Protein AF-A0A0G0XY06-F1 (afdb_monomer)

Structure (mmCIF, N/CA/C/O backbone):
data_AF-A0A0G0XY06-F1
#
_entry.id   AF-A0A0G0XY06-F1
#
loop_
_atom_site.group_PDB
_atom_site.id
_atom_site.type_symbol
_atom_site.label_atom_id
_atom_site.label_alt_id
_atom_site.label_comp_id
_atom_site.label_asym_id
_atom_site.label_entity_id
_atom_site.label_seq_id
_atom_site.pdbx_PDB_ins_code
_atom_site.Cartn_x
_atom_site.Cartn_y
_atom_site.Cartn_z
_atom_site.occupancy
_atom_site.B_iso_or_equiv
_atom_site.auth_seq_id
_atom_site.auth_comp_id
_atom_site.auth_asym_id
_atom_site.auth_atom_id
_atom_site.pdbx_PDB_model_num
ATOM 1 N N . MET A 1 1 ? 9.908 -2.196 -22.604 1.00 60.44 1 MET A N 1
ATOM 2 C CA . MET A 1 1 ? 10.368 -0.870 -22.140 1.00 60.44 1 MET A CA 1
ATOM 3 C C . MET A 1 1 ? 9.508 0.286 -22.658 1.00 60.44 1 MET A C 1
ATOM 5 O O . MET A 1 1 ? 8.764 0.831 -21.857 1.00 60.44 1 MET A O 1
ATOM 9 N N . ALA A 1 2 ? 9.480 0.619 -23.960 1.00 75.31 2 ALA A N 1
ATOM 10 C CA . ALA A 1 2 ? 8.755 1.810 -24.459 1.00 75.31 2 ALA A CA 1
ATOM 11 C C . ALA A 1 2 ? 7.259 1.898 -24.063 1.00 75.31 2 ALA A C 1
ATOM 13 O O . ALA A 1 2 ? 6.782 2.961 -23.675 1.00 75.31 2 ALA A O 1
ATOM 14 N N . LYS A 1 3 ? 6.519 0.778 -24.092 1.00 86.31 3 LYS A N 1
ATOM 15 C CA . LYS A 1 3 ? 5.089 0.748 -23.719 1.00 86.31 3 LYS A CA 1
ATOM 16 C C . LYS A 1 3 ? 4.834 0.940 -22.215 1.00 86.31 3 LYS A C 1
ATOM 18 O O . LYS A 1 3 ? 3.839 1.554 -21.850 1.00 86.31 3 LYS A O 1
ATOM 23 N N . GLN A 1 4 ? 5.725 0.441 -21.354 1.00 83.62 4 GLN A N 1
ATOM 24 C CA . GLN A 1 4 ? 5.617 0.604 -19.895 1.00 83.62 4 GLN A CA 1
ATOM 25 C C . GLN A 1 4 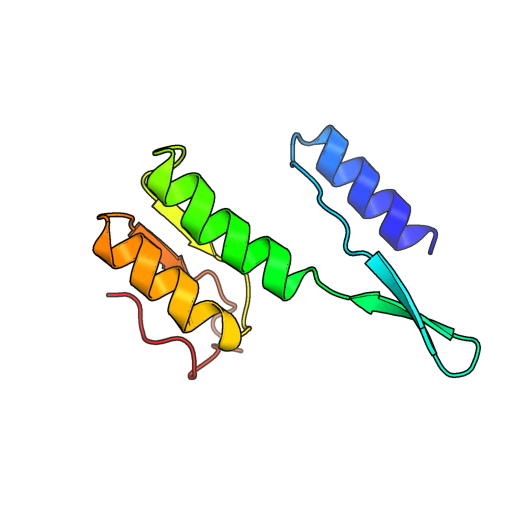? 5.910 2.049 -19.489 1.00 83.62 4 GLN A C 1
ATOM 27 O O . GLN A 1 4 ? 5.146 2.635 -18.729 1.00 83.62 4 GLN A O 1
ATOM 32 N N . GLN A 1 5 ? 6.955 2.646 -20.075 1.00 86.19 5 GLN A N 1
ATOM 33 C CA . GLN A 1 5 ? 7.282 4.058 -19.880 1.00 86.19 5 GLN A CA 1
ATOM 34 C C . GLN A 1 5 ? 6.106 4.955 -20.296 1.00 86.19 5 GLN A C 1
ATOM 36 O O . GLN A 1 5 ? 5.702 5.835 -19.545 1.00 86.19 5 GLN A O 1
ATOM 41 N N . ALA A 1 6 ? 5.510 4.680 -21.463 1.00 92.62 6 ALA A N 1
ATOM 42 C CA . ALA A 1 6 ? 4.363 5.430 -21.968 1.00 92.62 6 ALA A CA 1
ATOM 43 C C . ALA A 1 6 ? 3.137 5.336 -21.042 1.00 92.62 6 ALA A C 1
ATOM 45 O O . ALA A 1 6 ? 2.467 6.344 -20.816 1.00 92.62 6 ALA A O 1
ATOM 46 N N . LEU A 1 7 ? 2.858 4.153 -20.482 1.00 92.94 7 LEU A N 1
ATOM 47 C CA . LEU A 1 7 ? 1.787 3.978 -19.500 1.00 92.94 7 LEU A CA 1
ATOM 48 C C . LEU A 1 7 ? 2.060 4.777 -18.222 1.00 92.94 7 LEU A C 1
ATOM 50 O O . LEU A 1 7 ? 1.186 5.518 -17.783 1.00 92.94 7 LEU A O 1
ATOM 54 N N . ALA A 1 8 ? 3.266 4.670 -17.657 1.00 92.38 8 ALA A N 1
ATOM 55 C CA . ALA A 1 8 ? 3.636 5.397 -16.445 1.00 92.38 8 ALA A CA 1
ATOM 56 C C . ALA A 1 8 ? 3.515 6.915 -16.643 1.00 92.38 8 ALA A C 1
ATOM 58 O O . ALA A 1 8 ? 2.892 7.596 -15.833 1.00 92.38 8 ALA A O 1
ATOM 59 N N . THR A 1 9 ? 4.020 7.439 -17.764 1.00 93.75 9 THR A N 1
ATOM 60 C CA . THR A 1 9 ? 3.883 8.858 -18.113 1.00 93.75 9 THR A CA 1
ATOM 61 C C . THR A 1 9 ? 2.424 9.276 -18.262 1.00 93.75 9 THR A C 1
ATOM 63 O O . THR A 1 9 ? 2.055 10.364 -17.827 1.00 93.75 9 THR A O 1
ATOM 66 N N . ARG A 1 10 ? 1.577 8.439 -18.870 1.00 96.50 10 ARG A N 1
ATOM 67 C CA . ARG A 1 10 ? 0.146 8.735 -18.988 1.00 96.50 10 ARG A CA 1
ATOM 68 C C . ARG A 1 10 ? -0.523 8.805 -17.616 1.00 96.50 10 ARG A C 1
ATOM 70 O O . ARG A 1 10 ? -1.199 9.784 -17.342 1.00 96.50 10 ARG A O 1
ATOM 77 N N . LEU A 1 11 ? -0.287 7.822 -16.750 1.00 95.25 11 LEU A N 1
ATOM 78 C CA . LEU A 1 11 ? -0.857 7.806 -15.401 1.00 95.25 11 LEU A CA 1
ATOM 79 C C . LEU A 1 11 ? -0.391 9.012 -14.574 1.00 95.25 11 LEU A C 1
ATOM 81 O O . LEU A 1 11 ? -1.197 9.636 -13.894 1.00 95.25 11 LEU A O 1
ATOM 85 N N . GLN A 1 12 ? 0.879 9.406 -14.689 1.00 95.12 12 GLN A N 1
ATOM 86 C CA . GLN A 1 12 ? 1.374 10.634 -14.059 1.00 95.12 12 GLN A CA 1
ATOM 87 C C . GLN A 1 12 ? 0.628 11.880 -14.555 1.00 95.12 12 GLN A C 1
ATOM 89 O O . GLN A 1 12 ? 0.268 12.734 -13.749 1.00 95.12 12 GLN A O 1
ATOM 94 N N . LYS A 1 13 ? 0.361 11.984 -15.866 1.00 96.31 13 LYS A N 1
ATOM 95 C CA . LYS A 1 13 ? -0.433 13.088 -16.438 1.00 96.31 13 LYS A CA 1
ATOM 96 C C . LYS A 1 13 ? -1.883 13.083 -15.959 1.00 96.31 13 LYS A C 1
ATOM 98 O O . LYS A 1 13 ? -2.445 14.153 -15.762 1.00 96.31 13 LYS A O 1
ATOM 103 N N . ASP A 1 14 ? -2.448 11.901 -15.736 1.00 96.94 14 ASP A N 1
ATOM 104 C CA . ASP A 1 14 ? -3.797 11.722 -15.190 1.00 96.94 14 ASP A CA 1
ATOM 105 C C . ASP A 1 14 ? -3.848 11.972 -13.661 1.00 96.94 14 ASP A C 1
ATOM 107 O O . ASP A 1 14 ? -4.899 11.823 -13.042 1.00 96.94 14 ASP A O 1
ATOM 111 N N . GLY A 1 15 ? -2.729 12.375 -13.040 1.00 95.75 15 GLY A N 1
ATOM 112 C CA . GLY A 1 15 ? -2.650 12.775 -11.631 1.00 95.75 15 GLY A CA 1
ATOM 113 C C . GLY A 1 15 ? -2.310 11.646 -10.656 1.00 95.75 15 GLY A C 1
ATOM 114 O O . GLY A 1 15 ? -2.326 11.862 -9.445 1.00 95.75 15 GLY A O 1
ATOM 115 N N . PHE A 1 16 ? -1.980 10.449 -11.146 1.00 95.19 16 PHE A N 1
ATOM 116 C CA . PHE A 1 16 ? -1.583 9.341 -10.282 1.00 95.19 16 PHE A CA 1
ATOM 117 C C . PHE A 1 16 ? -0.161 9.534 -9.746 1.00 95.19 16 PHE A C 1
ATOM 119 O O . PHE A 1 16 ? 0.784 9.803 -10.494 1.00 95.19 16 PHE A O 1
ATOM 126 N N . THR A 1 17 ? 0.020 9.302 -8.446 1.00 94.12 17 THR A N 1
ATOM 127 C CA . THR A 1 17 ? 1.352 9.128 -7.860 1.00 94.12 17 THR A CA 1
ATOM 128 C C . THR A 1 17 ? 1.909 7.770 -8.275 1.00 94.12 17 THR A C 1
ATOM 130 O O . THR A 1 17 ? 1.371 6.732 -7.900 1.00 94.12 17 THR A O 1
ATOM 133 N N . ILE A 1 18 ? 3.004 7.778 -9.034 1.00 93.56 18 ILE A N 1
ATOM 134 C CA . ILE A 1 18 ? 3.728 6.563 -9.417 1.00 93.56 18 ILE A CA 1
ATOM 135 C C . ILE A 1 18 ? 4.956 6.413 -8.526 1.00 93.56 18 ILE A C 1
ATOM 137 O O . ILE A 1 18 ? 5.734 7.355 -8.376 1.00 93.56 18 ILE A O 1
ATOM 141 N N . GLN A 1 19 ? 5.132 5.222 -7.964 1.00 92.56 19 GLN A N 1
ATOM 142 C CA . GLN A 1 19 ? 6.321 4.835 -7.216 1.00 92.56 19 GLN A CA 1
ATOM 143 C C . GLN A 1 19 ? 6.956 3.623 -7.898 1.00 92.56 19 GLN A C 1
ATOM 145 O O . GLN A 1 19 ? 6.246 2.741 -8.380 1.00 92.56 19 GLN A O 1
ATOM 150 N N . PHE A 1 20 ? 8.284 3.623 -7.986 1.00 92.25 20 PHE A N 1
ATOM 151 C CA . PHE A 1 20 ? 9.056 2.560 -8.621 1.00 92.25 20 PHE A CA 1
ATOM 152 C C . PHE A 1 20 ? 9.815 1.766 -7.563 1.00 92.25 20 PHE A C 1
ATOM 154 O O . PHE A 1 20 ? 10.255 2.325 -6.552 1.00 92.25 20 PHE A O 1
ATOM 161 N N . GLY A 1 21 ? 9.993 0.473 -7.829 1.00 90.56 21 GLY A N 1
ATOM 162 C CA . GLY A 1 21 ? 10.884 -0.368 -7.045 1.00 90.56 21 GLY A CA 1
ATOM 163 C C . GLY A 1 21 ? 12.351 -0.054 -7.331 1.00 90.56 21 GLY A C 1
ATOM 164 O O . GLY A 1 21 ? 12.700 0.841 -8.105 1.00 90.56 21 GLY A O 1
ATOM 165 N N . TYR A 1 22 ? 13.237 -0.828 -6.716 1.00 89.00 22 TYR A N 1
ATOM 166 C CA . TYR A 1 22 ? 14.661 -0.772 -7.022 1.00 89.00 22 TYR A CA 1
ATOM 167 C C . TYR A 1 22 ? 15.043 -1.894 -7.986 1.00 89.00 22 TYR A C 1
ATOM 169 O O . TYR A 1 22 ? 14.436 -2.968 -8.010 1.00 89.00 22 TYR A O 1
ATOM 177 N N . LEU A 1 23 ? 16.064 -1.632 -8.802 1.00 90.31 23 LEU A N 1
ATOM 178 C CA . LEU A 1 23 ? 16.591 -2.605 -9.748 1.00 90.31 23 LEU A CA 1
ATOM 179 C C . LEU A 1 23 ? 17.648 -3.469 -9.066 1.00 90.31 23 LEU A C 1
ATOM 181 O O . LEU A 1 23 ? 18.697 -2.980 -8.649 1.00 90.31 23 LEU A O 1
ATOM 185 N N . LEU A 1 24 ? 17.387 -4.767 -9.009 1.00 88.12 24 LEU A N 1
ATOM 186 C CA . LEU A 1 24 ? 18.359 -5.780 -8.627 1.00 88.12 24 LEU A CA 1
ATOM 187 C C . LEU A 1 24 ? 18.920 -6.445 -9.880 1.00 88.12 24 LEU A C 1
ATOM 189 O O . LEU A 1 24 ? 18.167 -6.872 -10.756 1.00 88.12 24 LEU A O 1
ATOM 193 N N . LYS A 1 25 ? 20.249 -6.543 -9.960 1.00 88.06 25 LYS A N 1
ATOM 194 C CA . LYS A 1 25 ? 20.927 -7.301 -11.013 1.00 88.06 25 LYS A CA 1
ATOM 195 C C . LYS A 1 25 ? 21.126 -8.740 -10.543 1.00 88.06 25 LYS A C 1
ATOM 197 O O . LYS A 1 25 ? 21.775 -8.965 -9.527 1.00 88.06 25 LYS A O 1
ATOM 202 N N . SER A 1 26 ? 20.604 -9.698 -11.296 1.00 87.19 26 SER A N 1
ATOM 203 C CA . SER A 1 26 ? 20.807 -11.135 -11.088 1.00 87.19 26 SER A CA 1
ATOM 204 C C . SER A 1 26 ? 20.935 -11.793 -12.458 1.00 87.19 26 SER A C 1
ATOM 206 O O . SER A 1 26 ? 20.223 -11.410 -13.380 1.00 87.19 26 SER A O 1
ATOM 208 N N . ASP A 1 27 ? 21.907 -12.691 -12.631 1.00 80.69 27 ASP A N 1
ATOM 209 C CA . ASP A 1 27 ? 22.128 -13.444 -13.877 1.00 80.69 27 ASP A CA 1
ATOM 210 C C . ASP A 1 27 ? 22.134 -12.575 -15.150 1.00 80.69 27 ASP A C 1
ATOM 212 O O . ASP A 1 27 ? 21.521 -12.887 -16.166 1.00 80.69 27 ASP A O 1
ATOM 216 N N . ASN A 1 28 ? 22.835 -11.435 -15.087 1.00 86.44 28 ASN A N 1
ATOM 217 C CA . ASN A 1 28 ? 22.917 -10.427 -16.155 1.00 86.44 28 ASN A CA 1
ATOM 218 C C . ASN A 1 28 ? 21.593 -9.744 -16.552 1.00 86.44 28 ASN A C 1
ATOM 220 O O . ASN A 1 28 ? 21.582 -8.939 -17.483 1.00 86.44 28 ASN A O 1
ATOM 224 N N . HIS A 1 29 ? 20.504 -9.999 -15.832 1.00 83.56 29 HIS A N 1
ATOM 225 C CA . HIS A 1 29 ? 19.200 -9.385 -16.032 1.00 83.56 29 HIS A CA 1
ATOM 226 C C . HIS A 1 29 ? 18.875 -8.434 -14.870 1.00 83.56 29 HIS A C 1
ATOM 228 O O . HIS A 1 29 ? 19.285 -8.634 -13.725 1.00 83.56 29 HIS A O 1
ATOM 234 N N . TYR A 1 30 ? 18.157 -7.353 -15.176 1.00 84.50 30 TYR A N 1
ATOM 235 C CA . TYR A 1 30 ? 17.645 -6.429 -14.166 1.00 84.50 30 TYR A CA 1
ATOM 236 C C . TYR A 1 30 ? 16.203 -6.791 -13.830 1.00 84.50 30 TYR A C 1
ATOM 238 O O . TYR A 1 30 ? 15.361 -6.898 -14.723 1.00 84.50 30 TYR A O 1
ATOM 246 N N . HIS A 1 31 ? 15.924 -6.935 -12.540 1.00 83.62 31 HIS A N 1
ATOM 247 C CA . HIS A 1 31 ? 14.598 -7.213 -12.011 1.00 83.62 31 HIS A CA 1
ATOM 248 C C . HIS A 1 31 ? 14.183 -6.101 -11.055 1.00 83.62 31 HIS A C 1
ATOM 250 O O . HIS A 1 31 ? 14.954 -5.708 -10.180 1.00 83.62 31 HIS A O 1
ATOM 256 N N . GLU A 1 32 ? 12.960 -5.606 -11.214 1.00 86.81 32 GLU A N 1
ATOM 257 C CA . GLU A 1 32 ? 12.358 -4.708 -10.234 1.00 86.81 32 GLU A CA 1
ATOM 258 C C . GLU A 1 32 ? 11.948 -5.502 -8.988 1.00 86.81 32 GLU A C 1
ATOM 260 O O . GLU A 1 32 ? 11.384 -6.597 -9.086 1.00 86.81 32 GLU A O 1
ATOM 265 N N . LYS A 1 33 ? 12.260 -4.953 -7.814 1.00 88.75 33 LYS A N 1
ATOM 266 C CA . LYS A 1 33 ? 11.935 -5.526 -6.507 1.00 88.75 33 LYS A CA 1
ATOM 267 C C . LYS A 1 33 ? 11.503 -4.435 -5.525 1.00 88.75 33 LYS A C 1
ATOM 269 O O . LYS A 1 33 ? 11.804 -3.257 -5.710 1.00 88.75 33 LYS A O 1
ATOM 274 N N . GLY A 1 34 ? 10.806 -4.850 -4.467 1.00 90.25 34 GLY A N 1
ATOM 275 C CA . GLY A 1 34 ? 10.433 -4.000 -3.332 1.00 90.25 34 GLY A CA 1
ATOM 276 C C . GLY A 1 34 ? 9.139 -3.204 -3.488 1.00 90.25 34 GLY A C 1
ATOM 277 O O . GLY A 1 34 ? 8.806 -2.439 -2.587 1.00 90.25 34 GLY A O 1
ATOM 278 N N . VAL A 1 35 ? 8.413 -3.358 -4.600 1.00 92.44 35 VAL A N 1
ATOM 279 C CA . VAL A 1 35 ? 7.128 -2.669 -4.832 1.00 92.44 35 VAL A CA 1
ATOM 280 C C . VAL A 1 35 ? 6.043 -3.173 -3.870 1.00 92.44 35 VAL A C 1
ATOM 282 O O . VAL A 1 35 ? 5.243 -2.389 -3.369 1.00 92.44 35 VAL A O 1
ATOM 285 N N . ASP A 1 36 ? 6.060 -4.469 -3.572 1.00 91.88 36 ASP A N 1
ATOM 286 C CA . ASP A 1 36 ? 5.246 -5.156 -2.563 1.00 91.88 36 ASP A CA 1
ATOM 287 C C . ASP A 1 36 ? 5.448 -4.563 -1.160 1.00 91.88 36 ASP A C 1
ATOM 289 O O . ASP A 1 36 ? 4.498 -4.115 -0.513 1.00 91.88 36 ASP A O 1
ATOM 293 N N . VAL A 1 37 ? 6.707 -4.465 -0.727 1.00 94.56 37 VAL A N 1
ATOM 294 C CA . VAL A 1 37 ? 7.081 -3.880 0.568 1.00 94.56 37 VAL A CA 1
ATOM 295 C C . VAL A 1 37 ? 6.704 -2.402 0.623 1.00 94.56 37 VAL A C 1
ATOM 297 O O . VAL A 1 37 ? 6.159 -1.936 1.622 1.00 94.56 37 VAL A O 1
ATOM 300 N N . GLN A 1 38 ? 6.959 -1.656 -0.451 1.00 95.75 38 GLN A N 1
ATOM 301 C CA . GLN A 1 38 ? 6.619 -0.239 -0.530 1.00 95.75 38 GLN A CA 1
ATOM 302 C C . GLN A 1 38 ? 5.106 -0.012 -0.414 1.00 95.75 38 GLN A C 1
ATOM 304 O O . GLN A 1 38 ? 4.676 0.868 0.331 1.00 95.75 38 GLN A O 1
ATOM 309 N N . LEU A 1 39 ? 4.292 -0.836 -1.079 1.00 96.38 39 LEU A N 1
ATOM 310 C CA . LEU A 1 39 ? 2.838 -0.784 -0.965 1.00 96.38 39 LEU A CA 1
ATOM 311 C C . LEU A 1 39 ? 2.367 -1.083 0.466 1.00 96.38 39 LEU A C 1
ATOM 313 O O . LEU A 1 39 ? 1.560 -0.324 1.003 1.00 96.38 39 LEU A O 1
ATOM 317 N N . ALA A 1 40 ? 2.898 -2.130 1.106 1.00 96.94 40 ALA A N 1
ATOM 318 C CA . ALA A 1 40 ? 2.579 -2.461 2.496 1.00 96.94 40 ALA A CA 1
ATOM 319 C C . ALA A 1 40 ? 2.920 -1.309 3.458 1.00 96.94 40 ALA A C 1
ATOM 321 O O . ALA A 1 40 ? 2.098 -0.925 4.293 1.00 96.94 40 ALA A O 1
ATOM 322 N N . VAL A 1 41 ? 4.107 -0.710 3.304 1.00 97.38 41 VAL A N 1
ATOM 323 C CA . VAL A 1 41 ? 4.547 0.439 4.107 1.00 97.38 41 VAL A CA 1
ATOM 324 C C . VAL A 1 41 ? 3.637 1.644 3.889 1.00 97.38 41 VAL A C 1
ATOM 326 O O . VAL A 1 41 ? 3.254 2.282 4.866 1.00 97.38 41 VAL A O 1
ATOM 329 N N . ASN A 1 42 ? 3.247 1.945 2.648 1.00 97.12 42 ASN A N 1
ATOM 330 C CA . ASN A 1 42 ? 2.348 3.064 2.364 1.00 97.12 42 ASN A CA 1
ATOM 331 C C . ASN A 1 42 ? 0.974 2.871 3.003 1.00 97.12 42 ASN A C 1
ATOM 333 O O . ASN A 1 42 ? 0.467 3.804 3.617 1.00 97.12 42 ASN A O 1
ATOM 337 N N . ILE A 1 43 ? 0.394 1.666 2.914 1.00 97.31 43 ILE A N 1
ATOM 338 C CA . ILE A 1 43 ? -0.901 1.353 3.538 1.00 97.31 43 ILE A CA 1
ATOM 339 C C . ILE A 1 43 ? -0.862 1.704 5.029 1.00 97.31 43 ILE A C 1
ATOM 341 O O . ILE A 1 43 ? -1.742 2.419 5.506 1.00 97.31 43 ILE A O 1
ATOM 345 N N . VAL A 1 44 ? 0.168 1.250 5.747 1.00 97.94 44 VAL A N 1
ATOM 346 C CA . VAL A 1 44 ? 0.297 1.458 7.197 1.00 97.94 44 VAL A CA 1
ATOM 347 C C . VAL A 1 44 ? 0.647 2.909 7.528 1.00 97.94 44 VAL A C 1
ATOM 349 O O .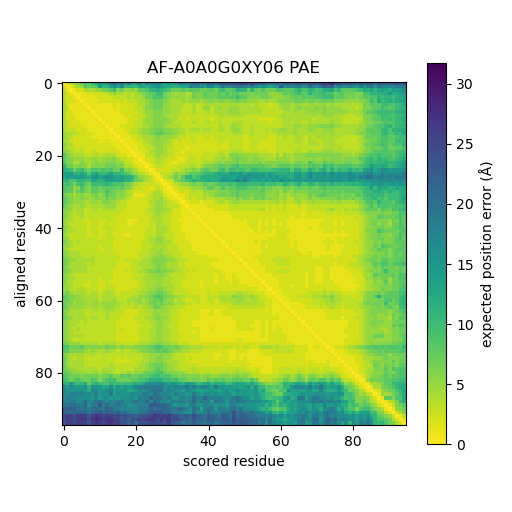 VAL A 1 44 ? -0.017 3.537 8.352 1.00 97.94 44 VAL A O 1
ATOM 352 N N . LYS A 1 45 ? 1.663 3.474 6.871 1.00 98.25 45 LYS A N 1
ATOM 353 C CA . LYS A 1 45 ? 2.124 4.846 7.113 1.00 98.25 45 LYS A CA 1
ATOM 354 C C . LYS A 1 45 ? 1.003 5.854 6.878 1.00 98.25 45 LYS A C 1
ATOM 356 O O . LYS A 1 45 ? 0.703 6.651 7.763 1.00 98.25 45 LYS A O 1
ATOM 361 N N . ASP A 1 46 ? 0.363 5.801 5.714 1.00 97.81 46 ASP A N 1
ATOM 362 C CA . ASP A 1 46 ? -0.672 6.766 5.348 1.00 97.81 46 ASP A CA 1
ATOM 363 C C . ASP A 1 46 ? -1.932 6.588 6.211 1.00 97.81 46 ASP A C 1
ATOM 365 O O . ASP A 1 46 ? -2.668 7.551 6.440 1.00 97.81 46 ASP A O 1
ATOM 369 N N . ALA A 1 47 ? -2.162 5.385 6.753 1.00 97.81 47 ALA A N 1
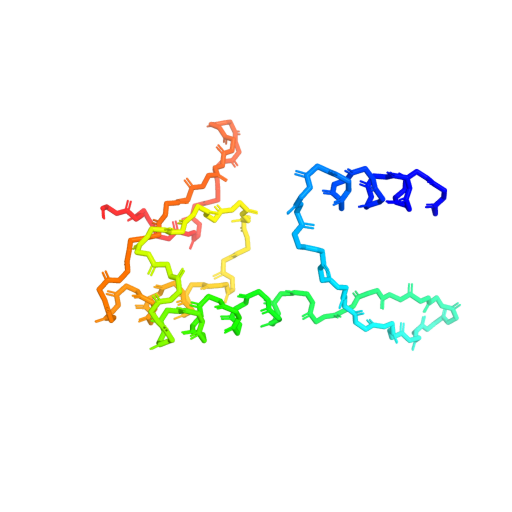ATOM 370 C CA . ALA A 1 47 ? -3.213 5.163 7.734 1.00 97.81 47 ALA A CA 1
ATOM 371 C C . ALA A 1 47 ? -2.913 5.897 9.050 1.00 97.81 47 ALA A C 1
ATOM 373 O O . ALA A 1 47 ? -3.780 6.618 9.549 1.00 97.81 47 ALA A O 1
ATOM 374 N N . HIS A 1 48 ? -1.693 5.754 9.582 1.00 98.00 48 HIS A N 1
ATOM 375 C CA . HIS A 1 48 ? -1.256 6.418 10.816 1.00 98.00 48 HIS A CA 1
ATOM 376 C C . HIS A 1 48 ? -1.178 7.941 10.678 1.00 98.00 48 HIS A C 1
ATOM 378 O O . HIS A 1 48 ? -1.543 8.662 11.602 1.00 98.00 48 HIS A O 1
ATOM 384 N N . GLU A 1 49 ? -0.764 8.435 9.512 1.00 98.12 49 GLU A N 1
ATOM 385 C CA . GLU A 1 49 ? -0.755 9.866 9.182 1.00 98.12 49 GLU A CA 1
ATOM 386 C C . GLU A 1 49 ? -2.159 10.410 8.860 1.00 98.12 49 GLU A C 1
ATOM 388 O O . GLU A 1 49 ? -2.315 11.583 8.528 1.00 98.12 49 GLU A O 1
ATOM 393 N N . ASN A 1 50 ? -3.194 9.568 8.956 1.00 97.31 50 ASN A N 1
ATOM 394 C CA . ASN A 1 50 ? -4.586 9.912 8.689 1.00 97.31 50 ASN A CA 1
ATOM 395 C C . ASN A 1 50 ? -4.826 10.494 7.281 1.00 97.31 50 ASN A C 1
ATOM 397 O O . ASN A 1 50 ? -5.700 11.337 7.080 1.00 97.31 50 ASN A O 1
ATOM 401 N N . ARG A 1 51 ? -4.057 10.036 6.289 1.00 97.69 51 ARG A N 1
ATOM 402 C CA . ARG A 1 51 ? -4.090 10.540 4.905 1.00 97.69 51 ARG A CA 1
ATOM 403 C C . ARG A 1 51 ? -5.221 9.951 4.070 1.00 97.69 51 ARG A C 1
ATOM 405 O O . ARG A 1 51 ? -5.518 10.459 2.993 1.00 97.69 51 ARG A O 1
ATOM 412 N N . TYR A 1 52 ? -5.863 8.899 4.566 1.00 97.19 52 TYR A N 1
ATOM 413 C CA . TYR A 1 52 ? -7.069 8.328 3.985 1.00 97.19 52 TYR A CA 1
ATOM 414 C C . TYR A 1 52 ? -7.998 7.789 5.075 1.00 97.19 52 TYR A C 1
ATOM 416 O O . TYR A 1 52 ? -7.563 7.479 6.183 1.00 97.19 52 TYR A O 1
ATOM 424 N N . ASN A 1 53 ? -9.283 7.655 4.742 1.00 97.19 53 ASN A N 1
A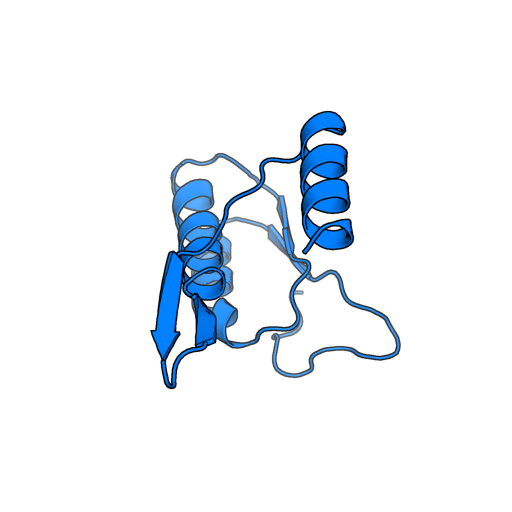TOM 425 C CA . ASN A 1 53 ? -10.283 6.956 5.562 1.00 97.19 53 ASN A CA 1
ATOM 426 C C . ASN A 1 53 ? -10.671 5.611 4.935 1.00 97.19 53 ASN A C 1
ATOM 428 O O . ASN A 1 53 ? -10.873 4.625 5.642 1.00 97.19 53 ASN A O 1
ATOM 432 N N . ILE A 1 54 ? -10.729 5.582 3.601 1.00 97.25 54 ILE A N 1
ATOM 433 C CA . ILE A 1 54 ? -11.029 4.408 2.784 1.00 97.25 54 ILE A CA 1
ATOM 434 C C . ILE A 1 54 ? -9.898 4.246 1.765 1.00 97.25 54 ILE A C 1
ATOM 436 O O . ILE A 1 54 ? -9.553 5.220 1.095 1.00 97.25 54 ILE A O 1
ATOM 440 N N . ALA A 1 55 ? -9.338 3.044 1.632 1.00 96.00 55 ALA A N 1
ATOM 441 C CA . ALA A 1 55 ? -8.394 2.707 0.568 1.00 96.00 55 ALA A CA 1
ATOM 442 C C . ALA A 1 55 ? -8.965 1.608 -0.329 1.00 96.00 55 ALA A C 1
ATOM 444 O O . ALA A 1 55 ? -9.412 0.574 0.158 1.00 96.00 55 ALA A O 1
ATOM 445 N N . TYR A 1 56 ? -8.913 1.813 -1.644 1.00 95.00 56 TYR A N 1
ATOM 446 C CA . TYR A 1 56 ? -9.264 0.794 -2.630 1.00 95.00 56 TYR A CA 1
ATOM 447 C C . TYR A 1 56 ? -7.996 0.050 -3.040 1.00 95.00 56 TYR A C 1
ATOM 449 O O . TYR A 1 56 ? -7.135 0.608 -3.719 1.00 95.00 56 TYR A O 1
ATOM 457 N N . LEU A 1 57 ? -7.867 -1.201 -2.609 1.00 94.38 57 LEU A N 1
ATOM 458 C CA . LEU A 1 57 ? -6.693 -2.020 -2.872 1.00 94.38 57 LEU A CA 1
ATOM 459 C C . LEU A 1 57 ? -6.906 -2.861 -4.129 1.00 94.38 57 LEU A C 1
ATOM 461 O O . LEU A 1 57 ? -7.700 -3.803 -4.136 1.00 94.38 57 LEU A O 1
ATOM 465 N N . ILE A 1 58 ? -6.149 -2.541 -5.177 1.00 92.75 58 ILE A N 1
ATOM 466 C CA . ILE A 1 58 ? -6.118 -3.300 -6.429 1.00 92.75 58 ILE A CA 1
ATOM 467 C C . ILE A 1 58 ? -4.850 -4.159 -6.452 1.00 92.75 58 ILE A C 1
ATOM 469 O O . ILE A 1 58 ? -3.864 -3.825 -7.102 1.00 92.75 58 ILE A O 1
ATOM 473 N N . SER A 1 59 ? -4.850 -5.255 -5.696 1.00 90.00 59 SER A N 1
ATOM 474 C CA . SER A 1 59 ? -3.746 -6.222 -5.680 1.00 90.00 59 SER A CA 1
ATOM 475 C C . SER A 1 59 ? -4.239 -7.584 -5.229 1.00 90.00 59 SER A C 1
ATOM 477 O O . SER A 1 59 ? -4.937 -7.666 -4.231 1.00 90.00 59 SER A O 1
ATOM 479 N N . SER A 1 60 ? -3.860 -8.654 -5.929 1.00 86.50 60 SER A N 1
ATOM 480 C CA . SER A 1 60 ? -4.191 -10.033 -5.524 1.00 86.50 60 SER A CA 1
ATOM 481 C C . SER A 1 60 ? -3.149 -10.667 -4.594 1.00 86.50 60 SER A C 1
ATOM 483 O O . SER A 1 60 ? -3.265 -11.855 -4.297 1.00 86.50 60 SER A O 1
ATOM 485 N N . ASP A 1 61 ? -2.152 -9.891 -4.167 1.00 88.12 61 ASP A N 1
ATOM 486 C CA . ASP A 1 61 ? -1.055 -10.330 -3.310 1.00 88.12 61 ASP A CA 1
ATOM 487 C C . ASP A 1 61 ? -1.518 -10.502 -1.855 1.00 88.12 61 ASP A C 1
ATOM 489 O O . ASP A 1 61 ? -1.885 -9.533 -1.183 1.00 88.12 61 ASP A O 1
ATOM 493 N N . SER A 1 62 ? -1.522 -11.748 -1.377 1.00 87.81 62 SER A N 1
ATOM 494 C CA . SER A 1 62 ? -1.912 -12.087 -0.008 1.00 87.81 62 SER A CA 1
ATOM 495 C C . SER A 1 62 ? -0.898 -11.631 1.037 1.00 87.81 62 SER A C 1
ATOM 497 O O . SER A 1 62 ? -1.272 -11.494 2.204 1.00 87.81 62 SER A O 1
ATOM 499 N N . ASP A 1 63 ? 0.345 -11.340 0.649 1.00 90.56 63 ASP A N 1
ATOM 500 C CA . ASP A 1 63 ? 1.399 -10.940 1.586 1.00 90.56 63 ASP A CA 1
ATOM 501 C C . ASP A 1 63 ? 1.155 -9.534 2.162 1.00 90.56 63 ASP A C 1
ATOM 503 O O . 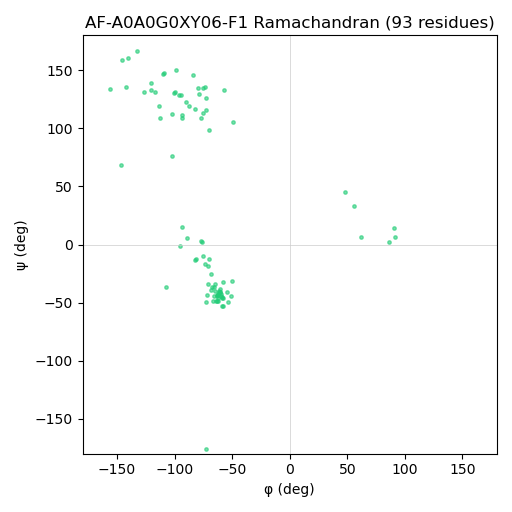ASP A 1 63 ? 1.719 -9.164 3.190 1.00 90.56 63 ASP A O 1
ATOM 507 N N . LEU A 1 64 ? 0.222 -8.774 1.574 1.00 93.69 64 LEU A N 1
ATOM 508 C CA . LEU A 1 64 ? -0.253 -7.487 2.092 1.00 93.69 64 LEU A CA 1
ATOM 509 C C . LEU A 1 64 ? -1.207 -7.620 3.292 1.00 93.69 64 LEU A C 1
ATOM 511 O O . LEU A 1 64 ? -1.523 -6.615 3.931 1.00 93.69 64 LEU A O 1
ATOM 515 N N . THR A 1 65 ? -1.669 -8.830 3.624 1.00 93.56 65 THR A N 1
ATOM 516 C CA . THR A 1 65 ? -2.646 -9.069 4.704 1.00 93.56 65 THR A CA 1
ATOM 5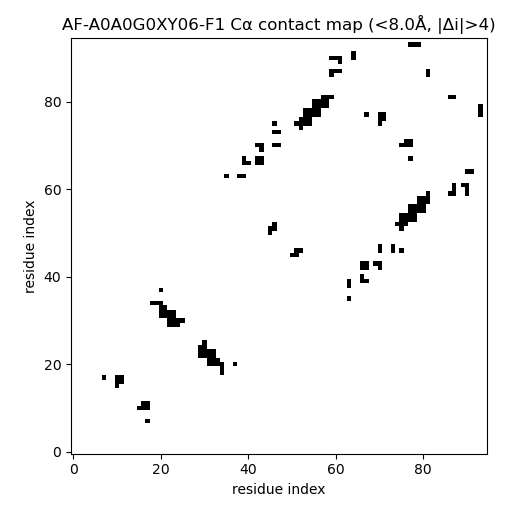17 C C . THR A 1 65 ? -2.258 -8.424 6.043 1.00 93.56 65 THR A C 1
ATOM 519 O O . THR A 1 65 ? -3.117 -7.766 6.635 1.00 93.56 65 THR A O 1
ATOM 522 N N . PRO A 1 66 ? -1.001 -8.505 6.527 1.00 95.38 66 PRO A N 1
ATOM 523 C CA . PRO A 1 66 ? -0.610 -7.841 7.771 1.00 95.38 66 PRO A CA 1
ATOM 524 C C . PRO A 1 66 ? -0.785 -6.314 7.728 1.00 95.38 66 PRO A C 1
ATOM 526 O O . PRO A 1 66 ? -1.241 -5.723 8.705 1.00 95.38 66 PRO A O 1
ATOM 529 N N . ALA A 1 67 ? -0.484 -5.673 6.593 1.00 96.69 67 ALA A N 1
ATOM 530 C CA . ALA A 1 67 ? -0.651 -4.228 6.422 1.00 96.69 67 ALA A CA 1
ATOM 531 C C . ALA A 1 67 ? -2.132 -3.817 6.404 1.00 96.69 67 ALA A C 1
ATOM 533 O O . ALA A 1 67 ? -2.504 -2.799 6.990 1.00 96.69 67 ALA A O 1
ATOM 534 N N . ILE A 1 68 ? -2.982 -4.631 5.768 1.00 95.75 68 ILE A N 1
ATOM 535 C CA . ILE A 1 68 ? -4.439 -4.437 5.739 1.00 95.75 68 ILE A CA 1
ATOM 536 C C . ILE A 1 68 ? -5.010 -4.515 7.158 1.00 95.75 68 ILE A C 1
ATOM 538 O O . ILE A 1 68 ? -5.749 -3.618 7.564 1.00 95.75 68 ILE A O 1
ATOM 542 N N . ILE A 1 69 ? -4.639 -5.554 7.915 1.00 95.88 69 ILE A N 1
ATOM 543 C CA . ILE A 1 69 ? -5.104 -5.757 9.294 1.00 95.88 69 ILE A CA 1
ATOM 544 C C . ILE A 1 69 ? -4.702 -4.573 10.177 1.00 95.88 69 ILE A C 1
ATOM 546 O O . ILE A 1 69 ? -5.529 -4.074 10.938 1.00 95.88 69 ILE A O 1
ATOM 550 N N . GLU A 1 70 ? -3.464 -4.087 10.062 1.00 97.50 70 GLU A N 1
ATOM 551 C CA . GLU A 1 70 ? -3.007 -2.957 10.873 1.00 97.50 70 GLU A CA 1
ATOM 552 C C . GLU A 1 70 ? -3.760 -1.663 10.537 1.00 97.50 70 GLU A C 1
ATOM 554 O O . GLU A 1 70 ? -4.229 -0.974 11.443 1.00 97.50 70 GLU A O 1
ATOM 559 N N . ALA A 1 71 ? -3.966 -1.365 9.250 1.00 97.56 71 ALA A N 1
ATOM 560 C CA . ALA A 1 71 ? -4.757 -0.207 8.836 1.00 97.56 71 ALA A CA 1
ATOM 561 C C . ALA A 1 71 ? -6.209 -0.289 9.349 1.00 97.56 71 ALA A C 1
ATOM 563 O O . ALA A 1 71 ? -6.760 0.703 9.833 1.00 97.56 71 ALA A O 1
ATOM 564 N N . GLN A 1 72 ? -6.826 -1.473 9.307 1.00 96.50 72 GLN A N 1
ATOM 565 C CA . GLN A 1 72 ? -8.167 -1.697 9.856 1.00 96.50 72 GLN A CA 1
ATOM 566 C C . GLN A 1 72 ? -8.212 -1.525 11.376 1.00 96.50 72 GLN A C 1
ATOM 568 O O . GLN A 1 72 ? -9.146 -0.912 11.895 1.00 96.50 72 GLN A O 1
ATOM 573 N N . ARG A 1 73 ? -7.187 -1.999 12.096 1.00 97.12 73 ARG A N 1
ATOM 574 C CA . ARG A 1 73 ? -7.072 -1.862 13.557 1.00 97.12 73 ARG A CA 1
ATOM 575 C C . ARG A 1 73 ? -7.101 -0.401 14.009 1.00 97.12 73 ARG A C 1
ATOM 577 O O . ARG A 1 73 ? -7.628 -0.107 15.079 1.00 97.12 73 ARG A O 1
ATOM 584 N N . ILE A 1 74 ? -6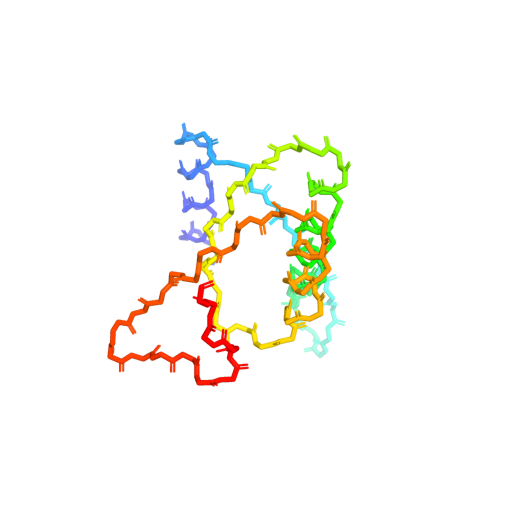.571 0.513 13.196 1.00 94.50 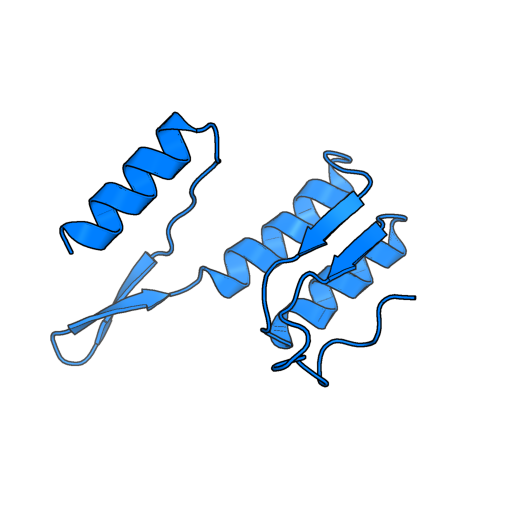74 ILE A N 1
ATOM 585 C CA . ILE A 1 74 ? -6.588 1.963 13.454 1.00 94.50 74 ILE A CA 1
ATOM 586 C C . ILE A 1 74 ? -7.786 2.686 12.812 1.00 94.50 74 ILE A C 1
ATOM 588 O O . ILE A 1 74 ? -7.803 3.912 12.718 1.00 94.50 74 ILE A O 1
ATOM 592 N N . GLY A 1 75 ? -8.806 1.932 12.391 1.00 96.31 75 GLY A N 1
ATOM 593 C CA . GLY A 1 75 ? -10.101 2.452 11.957 1.00 96.31 75 GLY A CA 1
ATOM 594 C C . GLY A 1 75 ? -10.213 2.765 10.466 1.00 96.31 75 GLY A C 1
ATOM 595 O O . GLY A 1 75 ? -11.154 3.452 10.068 1.00 96.31 75 GLY A O 1
ATOM 596 N N . LYS A 1 76 ? -9.280 2.304 9.622 1.00 97.94 76 LYS A N 1
ATOM 597 C CA . LYS A 1 76 ? -9.387 2.485 8.165 1.00 97.94 76 LYS A CA 1
ATOM 598 C C . LYS A 1 76 ? -10.253 1.411 7.525 1.00 97.94 76 LYS A C 1
ATOM 600 O O . LYS A 1 76 ? -10.232 0.251 7.919 1.00 97.94 76 LYS A O 1
ATOM 605 N N . THR A 1 77 ? -10.980 1.793 6.481 1.00 96.75 77 THR A N 1
ATOM 606 C CA . THR A 1 77 ? -11.700 0.842 5.626 1.00 96.75 77 THR A CA 1
ATOM 607 C C . THR A 1 77 ? -10.829 0.485 4.429 1.00 96.75 77 THR A C 1
ATOM 609 O O . THR A 1 77 ? -10.351 1.375 3.728 1.00 96.75 77 THR A O 1
ATOM 612 N N . ILE A 1 78 ? -10.634 -0.805 4.166 1.00 95.00 78 ILE A N 1
ATOM 613 C CA . ILE A 1 78 ? -9.899 -1.278 2.988 1.00 95.00 78 ILE A CA 1
ATOM 614 C C . ILE A 1 78 ? -10.885 -2.003 2.070 1.00 95.00 78 ILE A C 1
ATOM 616 O O . ILE A 1 78 ? -11.495 -2.985 2.465 1.00 95.00 78 ILE A O 1
ATOM 620 N N . CYS A 1 79 ? -11.068 -1.529 0.843 1.00 92.56 79 CYS A N 1
ATOM 621 C CA . CYS A 1 79 ? -11.938 -2.146 -0.152 1.00 92.56 79 CYS A CA 1
ATOM 622 C C . CYS A 1 79 ? -11.086 -2.918 -1.158 1.00 92.56 79 CYS A C 1
ATOM 624 O O . CYS A 1 79 ? -10.358 -2.316 -1.946 1.00 92.56 79 CYS A O 1
ATOM 626 N N . TYR A 1 80 ? -11.185 -4.245 -1.164 1.00 89.62 80 TYR A N 1
ATOM 627 C CA . TYR A 1 80 ? -10.518 -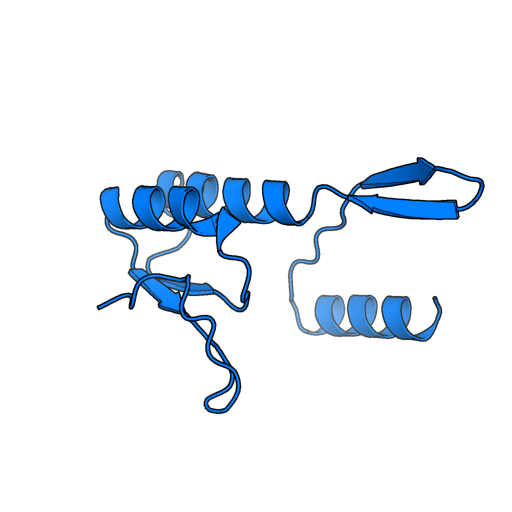5.057 -2.177 1.00 89.62 80 TYR A CA 1
ATOM 628 C C . TYR A 1 80 ? -11.219 -4.917 -3.533 1.00 89.62 80 TYR A C 1
ATOM 630 O O . TYR A 1 80 ? -12.424 -5.147 -3.652 1.00 89.62 80 TYR A O 1
ATOM 638 N N . VAL A 1 81 ? -10.455 -4.565 -4.566 1.00 88.19 81 VAL A N 1
ATOM 639 C CA . VAL A 1 81 ? -10.937 -4.468 -5.945 1.00 88.19 81 VAL A CA 1
ATOM 640 C C . VAL A 1 81 ? -10.266 -5.564 -6.764 1.00 88.19 81 VAL A C 1
ATOM 642 O O . VAL A 1 81 ? -9.076 -5.504 -7.069 1.00 88.19 81 VAL A O 1
ATOM 645 N N . GLY A 1 82 ? -11.053 -6.570 -7.135 1.00 84.00 82 GLY A N 1
ATOM 646 C CA . GLY A 1 82 ? -10.613 -7.699 -7.948 1.00 84.00 82 GLY A CA 1
ATOM 647 C C . GLY A 1 82 ? -11.576 -7.997 -9.092 1.00 84.00 82 GLY A C 1
ATOM 648 O O . GLY A 1 82 ? -12.713 -7.524 -9.130 1.00 84.00 82 GLY A O 1
ATOM 649 N N . PHE A 1 83 ? -11.130 -8.815 -10.043 1.00 81.06 83 PHE A N 1
ATOM 650 C CA . PHE A 1 83 ? -11.992 -9.279 -11.124 1.00 81.06 83 PHE A CA 1
ATOM 651 C C . PHE A 1 83 ? -12.889 -10.417 -10.633 1.00 81.06 83 PHE A C 1
ATOM 653 O O . PHE A 1 83 ? -12.402 -11.425 -10.128 1.00 81.06 83 PHE A O 1
ATOM 660 N N . LYS A 1 84 ? -14.203 -10.307 -10.869 1.00 72.81 84 LYS A N 1
ATOM 661 C CA . LYS A 1 84 ? -15.218 -11.290 -10.436 1.00 72.81 84 LYS A CA 1
ATOM 662 C C . LYS A 1 84 ? -14.891 -12.749 -10.801 1.00 72.81 84 LYS A C 1
ATOM 664 O O . LYS A 1 84 ? -15.287 -13.658 -10.085 1.00 72.81 84 LYS A O 1
ATOM 669 N N . HIS A 1 85 ? -14.188 -12.975 -11.912 1.00 72.25 85 HIS A N 1
ATOM 670 C CA . HIS A 1 85 ? -13.853 -14.305 -12.434 1.00 72.25 85 HIS A CA 1
ATOM 671 C C . HIS A 1 85 ? -12.462 -14.821 -12.003 1.00 72.25 85 HIS A C 1
ATOM 673 O O . HIS A 1 85 ? -12.091 -15.930 -12.379 1.00 72.25 85 HIS A O 1
ATOM 679 N N . LYS A 1 86 ? -11.686 -14.030 -11.245 1.00 70.62 86 LYS A N 1
ATOM 680 C CA . LYS A 1 86 ? -10.365 -14.378 -10.689 1.00 70.62 86 LYS A CA 1
ATOM 681 C C . LYS A 1 86 ? -10.169 -13.692 -9.335 1.00 70.62 86 LYS A C 1
ATOM 683 O O . LYS A 1 86 ? -9.383 -12.757 -9.205 1.00 70.62 86 LYS A O 1
ATOM 688 N N . ILE A 1 87 ? -10.936 -14.131 -8.344 1.00 62.91 87 ILE A N 1
ATOM 689 C CA . ILE A 1 87 ? -10.848 -13.609 -6.977 1.00 62.91 87 ILE A CA 1
ATOM 690 C C . ILE A 1 87 ? -9.654 -14.268 -6.279 1.00 62.91 87 ILE A C 1
ATOM 692 O O . ILE A 1 87 ? -9.484 -15.485 -6.365 1.00 62.91 87 ILE A O 1
ATOM 696 N N . SER A 1 88 ? -8.836 -13.478 -5.579 1.00 60.47 88 SER A N 1
ATOM 697 C CA . SER A 1 88 ? -7.831 -14.029 -4.666 1.00 60.47 88 SER A CA 1
ATOM 698 C C . SER A 1 88 ? -8.518 -14.488 -3.380 1.00 60.47 88 SER A C 1
ATOM 700 O O . SER A 1 88 ? -8.985 -13.668 -2.597 1.00 60.47 88 SER A O 1
ATOM 702 N N . TYR A 1 89 ? -8.606 -15.804 -3.170 1.00 61.34 89 TYR A N 1
ATOM 703 C CA . TYR A 1 89 ? -9.245 -16.403 -1.987 1.00 61.34 89 TYR A CA 1
ATOM 704 C C . TYR A 1 89 ? -8.418 -16.263 -0.703 1.00 61.34 89 TYR A C 1
ATOM 706 O O . TYR A 1 89 ? -8.941 -16.464 0.389 1.00 61.34 89 TYR A O 1
ATOM 714 N N . ALA A 1 90 ? -7.128 -15.950 -0.838 1.00 59.53 90 ALA A N 1
ATOM 715 C CA . ALA A 1 90 ? -6.209 -15.777 0.282 1.00 59.53 90 ALA A CA 1
ATOM 716 C C . ALA A 1 90 ? -6.300 -14.384 0.925 1.00 59.53 90 ALA A C 1
ATOM 718 O O . ALA A 1 90 ? -5.798 -14.195 2.029 1.00 59.53 90 ALA A O 1
ATOM 719 N N . LEU A 1 91 ? -6.955 -13.421 0.269 1.00 56.59 91 LEU A N 1
ATOM 720 C CA . LEU A 1 91 ? -7.292 -12.153 0.900 1.00 56.59 91 LEU A CA 1
ATOM 721 C C . LEU A 1 91 ? -8.579 -12.363 1.705 1.00 56.59 91 LEU A C 1
ATOM 723 O O . LEU A 1 91 ? -9.608 -12.702 1.110 1.00 56.59 91 LEU A O 1
ATOM 727 N N . PRO A 1 92 ? -8.545 -12.223 3.044 1.00 51.16 92 PRO A N 1
ATOM 728 C CA . PRO A 1 92 ? -9.734 -12.429 3.852 1.00 51.16 92 PRO A CA 1
ATOM 729 C C . PRO A 1 92 ? -10.818 -11.477 3.360 1.00 51.16 92 PRO A C 1
ATOM 731 O O . PRO A 1 92 ? -10.548 -10.301 3.122 1.00 51.16 92 PRO A O 1
ATOM 734 N N . PHE A 1 93 ? -12.032 -12.004 3.174 1.00 51.31 93 PHE A N 1
ATOM 735 C CA . PHE A 1 93 ? -13.203 -11.207 2.829 1.00 51.31 93 PHE A CA 1
ATOM 736 C C . PHE A 1 93 ? -13.291 -10.032 3.798 1.00 51.31 93 PHE A C 1
ATOM 738 O O . PHE A 1 93 ? -13.630 -10.203 4.970 1.00 51.31 93 PHE A O 1
ATOM 745 N N . ILE A 1 94 ? -12.937 -8.853 3.292 1.00 48.12 94 ILE A N 1
ATOM 746 C CA . ILE A 1 94 ? -13.057 -7.601 4.013 1.00 48.12 94 ILE A CA 1
ATOM 747 C C . ILE A 1 94 ? -14.560 -7.336 4.092 1.00 48.12 94 ILE A C 1
ATOM 749 O O . ILE A 1 94 ? -15.176 -6.985 3.085 1.00 48.12 94 ILE A O 1
ATOM 753 N N . LYS A 1 95 ? -15.158 -7.670 5.239 1.00 34.78 95 LYS A N 1
ATOM 754 C CA . LYS A 1 95 ? -16.554 -7.352 5.548 1.00 34.78 95 LYS A CA 1
ATOM 755 C C . LYS A 1 95 ? -16.698 -5.880 5.887 1.00 34.78 95 LYS A C 1
ATOM 757 O O . LYS A 1 95 ? -15.801 -5.360 6.586 1.00 34.78 95 LYS A O 1
#

Foldseek 3Di:
DVVVVVVVVVCVVVVDDDDFADWDDDPNDTDGDCPLVVVLCCLQVCLVVVVDQEAEDADLDLVSQVSQVNSVVSRHHYHYDDDPVDHNPSRPPRD

Secondary structure (DSSP, 8-state):
-HHHHHHHHHHHHTTPPP---EEEEETTEEEEE-HHHHHHHHHHHHHHTT--SEEEE----GGGHHHHHHHHHTT-EEEE--BTTB--TTS----

pLDDT: mean 87.98, std 13.12, range [34.78, 98.25]

Nearest PDB structures (foldseek):
  3osu-assembly1_B  TM=6.263E-01  e=1.531E+00  Staphylococcus aureus subsp. aureus Mu50
  3ipl-assembly3_C  TM=3.518E-01  e=4.654E-01  Staphylococcus aureus subsp. aureus N315
  6ux3-assembly1_B  TM=6.309E-01  e=5.747E+00  Enterobacter cloacae subsp. cloacae ATCC 13047

Sequence (95 aa):
MAKQQALATRLQKDGFTIQFGYLLKSDNHYHEKGVDVQLAVNIVKDAHENRYNIAYLISSDSDLTPAIIEAQRIGKTICYVGFKHKISYALPFIK

Solvent-accessible surface area (backbone atoms only — not comparable to full-atom values): 5863 Å² total; per-residue (Å²): 108,74,69,59,54,52,51,53,55,48,43,44,73,74,67,47,90,83,85,81,51,51,78,46,80,54,96,95,39,79,40,80,42,60,51,69,58,50,51,33,49,47,50,36,50,38,42,75,70,60,74,52,60,66,44,80,42,77,66,76,63,47,87,43,49,69,29,51,52,52,23,40,75,76,70,34,44,67,43,80,53,71,53,92,92,62,66,54,81,74,48,73,84,75,124

Mean predicted aligned error: 5.92 Å

Organism: NCBI:txid1618474

Radius of gyration: 15.37 Å; Cα contacts (8 Å, |Δi|>4): 97; chains: 1; bounding box: 40×30×38 Å

InterPro domains:
  IPR021139 NYN domain [PF01936] (3-90)